Protein AF-X1LHQ4-F1 (afdb_monomer)

Organism: NCBI:txid412755

Solvent-accessible surface area (backbone atoms only — not comparable to full-atom values): 4738 Å² total; per-residue (Å²): 135,54,76,71,56,52,54,52,53,49,40,52,54,44,26,74,64,44,49,49,80,66,68,68,66,71,90,64,48,47,72,66,60,52,49,56,51,50,50,52,52,71,74,32,61,68,59,49,51,52,17,51,53,44,47,53,71,72,57,84,81,51,64,66,58,55,52,53,52,51,54,55,50,53,56,62,69,66,75,116

Mean predicted aligned error: 6.78 Å

Radius of gyration: 19.16 Å; Cα contacts (8 Å, |Δi|>4): 32; chains: 1; bounding box: 52×16×47 Å

pLDDT: mean 90.75, std 9.17, range [51.62, 98.44]

Secondary structure (DSSP, 8-state):
--HHHHHHHHHHHHHHTTSS----SGGG--HHHHHHHHHHHHH-HHHHHHHHHHHHHT--S-HHHHHHHHHHHHHHHT--

Foldseek 3Di:
DDPVVVVQVVLVVLVVLLLDDRQDDDPSHDPVSVVVVVVCCVVDPVSNVVSVVSVVVVCPVCPVVVVVVVVVVVVVVVPD

Sequence (80 aa):
ISQRQHQVINAEEEAKKGFSVNLGLGKQVSKKKILETVENLLENYELRQAMSRKGKQLIDAKGAERIAEIILSSIKNGQG

Structure (mmCIF, N/CA/C/O backbone):
data_AF-X1LHQ4-F1
#
_entry.id   AF-X1LHQ4-F1
#
loop_
_atom_site.group_PDB
_atom_site.id
_atom_site.type_symbol
_atom_site.label_atom_id
_atom_site.label_alt_id
_atom_site.label_comp_id
_atom_site.label_asym_id
_atom_site.label_entity_id
_atom_site.label_seq_id
_atom_site.pdbx_PDB_ins_code
_atom_site.Cartn_x
_atom_site.Cartn_y
_atom_site.Cartn_z
_atom_site.occupancy
_atom_site.B_iso_or_equiv
_atom_site.auth_seq_id
_atom_site.auth_comp_id
_atom_site.auth_asym_id
_atom_site.auth_atom_id
_atom_site.pdbx_PDB_model_num
ATOM 1 N N . ILE A 1 1 ? 21.424 8.013 4.431 1.00 61.72 1 ILE A N 1
ATOM 2 C CA . ILE A 1 1 ? 20.087 7.633 4.955 1.00 61.72 1 ILE A CA 1
ATOM 3 C C . ILE A 1 1 ? 20.102 6.119 5.167 1.00 61.72 1 ILE A C 1
ATOM 5 O O . ILE A 1 1 ? 20.674 5.427 4.334 1.00 61.72 1 ILE A O 1
ATOM 9 N N . SER A 1 2 ? 19.590 5.595 6.286 1.00 86.75 2 SER A N 1
ATOM 10 C CA . SER A 1 2 ? 19.588 4.141 6.543 1.00 86.75 2 SER A CA 1
ATOM 11 C C . SER A 1 2 ? 18.470 3.428 5.769 1.00 86.75 2 SER A C 1
ATOM 13 O O . SER A 1 2 ? 17.444 4.032 5.457 1.00 86.75 2 SER A O 1
ATOM 15 N N . GLN A 1 3 ? 18.617 2.127 5.494 1.00 81.94 3 GLN A N 1
ATOM 16 C CA . GLN A 1 3 ? 17.595 1.324 4.796 1.00 81.94 3 GLN A CA 1
ATOM 17 C C . GLN A 1 3 ? 16.212 1.416 5.469 1.00 81.94 3 GLN A C 1
ATOM 19 O O . GLN A 1 3 ? 15.184 1.494 4.801 1.00 81.94 3 GLN A O 1
ATOM 24 N N . ARG A 1 4 ? 16.191 1.489 6.805 1.00 81.56 4 ARG A N 1
ATOM 25 C CA . ARG A 1 4 ? 14.969 1.648 7.601 1.00 81.56 4 ARG A CA 1
ATOM 26 C C . ARG A 1 4 ? 14.282 2.992 7.353 1.00 81.56 4 ARG A C 1
ATOM 28 O O . ARG A 1 4 ? 13.062 3.046 7.284 1.00 81.56 4 ARG A O 1
ATOM 35 N N . GLN A 1 5 ? 15.055 4.066 7.204 1.00 81.38 5 GLN A N 1
ATOM 36 C CA . GLN A 1 5 ? 14.522 5.392 6.879 1.00 81.38 5 GLN A CA 1
ATOM 37 C C . GLN A 1 5 ? 13.953 5.432 5.452 1.00 81.38 5 GLN A C 1
ATOM 39 O O . GLN A 1 5 ? 12.878 5.990 5.259 1.00 81.38 5 GLN A O 1
ATOM 44 N N . HIS A 1 6 ? 14.604 4.780 4.478 1.00 85.56 6 HIS A N 1
ATOM 45 C CA . HIS A 1 6 ? 14.060 4.651 3.116 1.00 85.56 6 HIS A CA 1
ATOM 46 C C . HIS A 1 6 ? 12.694 3.953 3.100 1.00 85.56 6 HIS A C 1
ATOM 48 O O . HIS A 1 6 ? 11.783 4.411 2.420 1.00 85.56 6 HIS A O 1
ATOM 54 N N . GLN A 1 7 ? 12.529 2.871 3.867 1.00 86.50 7 GLN A N 1
ATOM 55 C CA . GLN A 1 7 ? 11.254 2.146 3.930 1.00 86.50 7 GLN A CA 1
ATO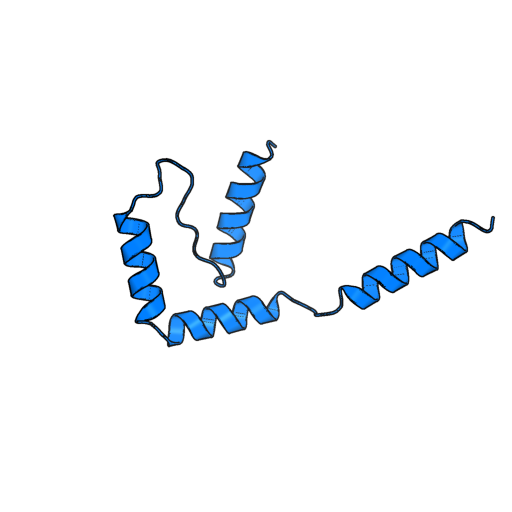M 56 C C . GLN A 1 7 ? 10.116 2.998 4.504 1.00 86.50 7 GLN A C 1
ATOM 58 O O . GLN A 1 7 ? 8.996 2.917 4.010 1.00 86.50 7 GLN A O 1
ATOM 63 N N . VAL A 1 8 ? 10.398 3.832 5.511 1.00 88.19 8 VAL A N 1
ATOM 64 C CA . VAL A 1 8 ? 9.397 4.745 6.089 1.00 88.19 8 VAL A CA 1
ATOM 65 C C . VAL A 1 8 ? 8.967 5.796 5.069 1.00 88.19 8 VAL A C 1
ATOM 67 O O . VAL A 1 8 ? 7.773 5.962 4.843 1.00 88.19 8 VAL A O 1
ATOM 70 N N . ILE A 1 9 ? 9.932 6.447 4.413 1.00 89.38 9 ILE A N 1
ATOM 71 C CA . ILE A 1 9 ? 9.658 7.478 3.402 1.00 89.38 9 ILE A CA 1
ATOM 72 C C . ILE A 1 9 ? 8.844 6.890 2.247 1.00 89.38 9 ILE A C 1
ATOM 74 O O . ILE A 1 9 ? 7.831 7.460 1.852 1.00 89.38 9 ILE A O 1
ATOM 78 N N . ASN A 1 10 ? 9.239 5.719 1.739 1.00 89.38 10 ASN A N 1
ATOM 79 C CA . ASN A 1 10 ? 8.503 5.061 0.663 1.00 89.38 10 ASN A CA 1
ATOM 80 C C . ASN A 1 10 ? 7.067 4.739 1.089 1.00 89.38 10 ASN A C 1
ATOM 82 O O . ASN A 1 10 ? 6.140 5.077 0.364 1.00 89.38 10 ASN A O 1
ATOM 86 N N . ALA A 1 11 ? 6.860 4.169 2.280 1.00 91.00 11 ALA A N 1
ATOM 87 C CA . ALA A 1 11 ? 5.520 3.836 2.763 1.00 91.00 11 ALA A CA 1
ATOM 88 C C . ALA A 1 11 ? 4.611 5.075 2.887 1.00 91.00 11 ALA A C 1
ATOM 90 O O . ALA A 1 11 ? 3.418 5.006 2.588 1.00 91.00 11 ALA A O 1
ATOM 91 N N . GLU A 1 12 ? 5.156 6.218 3.311 1.00 92.25 12 GLU A N 1
ATOM 92 C CA . GLU A 1 12 ? 4.426 7.490 3.351 1.00 92.25 12 GLU A CA 1
ATOM 93 C C . GLU A 1 12 ? 4.067 7.995 1.950 1.00 92.25 12 GLU A C 1
ATOM 95 O O . GLU A 1 12 ? 2.919 8.368 1.707 1.00 92.25 12 GLU A O 1
ATOM 100 N N . GLU A 1 13 ? 5.014 7.974 1.014 1.00 92.88 13 GLU A N 1
ATOM 101 C CA . GLU A 1 13 ? 4.788 8.422 -0.362 1.00 92.88 13 GLU A CA 1
ATOM 102 C C . GLU A 1 13 ? 3.803 7.525 -1.123 1.00 92.88 13 GLU A C 1
ATOM 104 O O . GLU A 1 13 ? 2.948 8.008 -1.868 1.00 92.88 13 GLU A O 1
ATOM 109 N N . GLU A 1 14 ? 3.866 6.213 -0.919 1.00 91.31 14 GLU A N 1
ATOM 110 C CA . GLU A 1 14 ? 2.919 5.259 -1.499 1.00 91.31 14 GLU A CA 1
ATOM 111 C C . GLU A 1 14 ? 1.502 5.461 -0.943 1.00 91.31 14 GLU A C 1
ATOM 113 O O . GLU A 1 14 ? 0.529 5.480 -1.704 1.00 91.31 14 GLU A O 1
ATOM 118 N N . ALA A 1 15 ? 1.380 5.710 0.365 1.00 94.19 15 ALA A N 1
ATOM 119 C CA . ALA A 1 15 ? 0.091 5.999 0.983 1.00 94.19 15 ALA A CA 1
ATOM 120 C C . ALA A 1 15 ? -0.500 7.328 0.487 1.00 94.19 15 ALA A C 1
ATOM 122 O O . ALA A 1 15 ? -1.694 7.392 0.193 1.00 94.19 15 ALA A O 1
ATOM 123 N N . LYS A 1 16 ? 0.325 8.371 0.295 1.00 93.81 16 LYS A N 1
ATOM 124 C CA . LYS A 1 16 ? -0.104 9.646 -0.321 1.00 93.81 16 LYS A CA 1
ATOM 125 C C . LYS A 1 16 ? -0.636 9.455 -1.740 1.00 93.81 16 LYS A C 1
ATOM 127 O O . LYS A 1 16 ? -1.614 10.091 -2.128 1.00 93.81 16 LYS A O 1
ATOM 132 N N . LYS A 1 17 ? -0.029 8.548 -2.50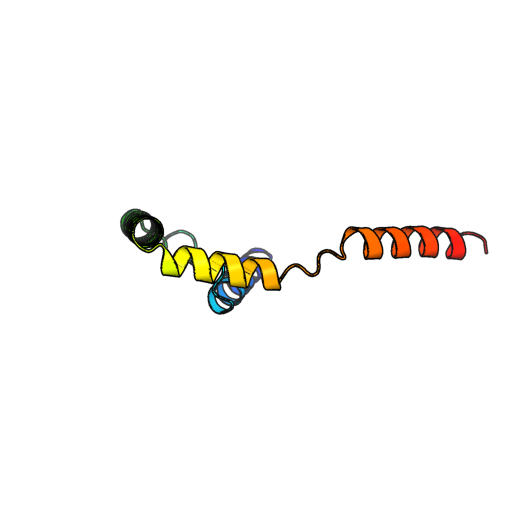9 1.00 93.31 17 LYS A N 1
ATOM 133 C CA . LYS A 1 17 ? -0.503 8.167 -3.849 1.00 93.31 17 LYS A CA 1
ATOM 134 C C . LYS A 1 17 ? -1.812 7.372 -3.808 1.00 93.31 17 LYS A C 1
ATOM 136 O O . LYS A 1 17 ? -2.457 7.220 -4.840 1.00 93.31 17 LYS A O 1
ATOM 141 N N . GLY A 1 18 ? -2.249 6.916 -2.633 1.00 94.19 18 GLY A N 1
ATOM 142 C CA . GLY A 1 18 ? -3.599 6.414 -2.384 1.00 94.19 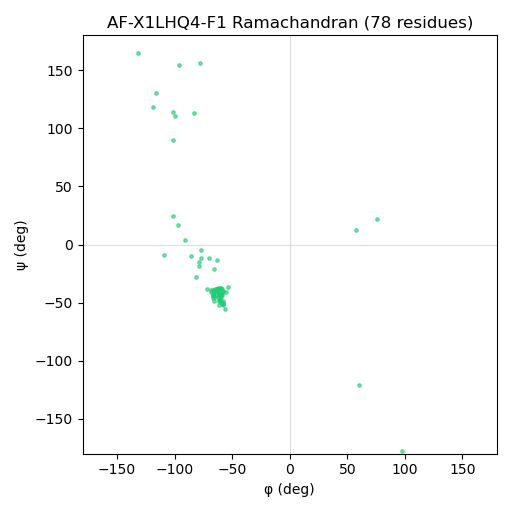18 GLY A CA 1
ATOM 143 C C . GLY A 1 18 ? -3.877 5.020 -2.934 1.00 94.19 18 GLY A C 1
ATOM 144 O O . GLY A 1 18 ? -5.038 4.699 -3.172 1.00 94.19 18 GLY A O 1
ATOM 145 N N . PHE A 1 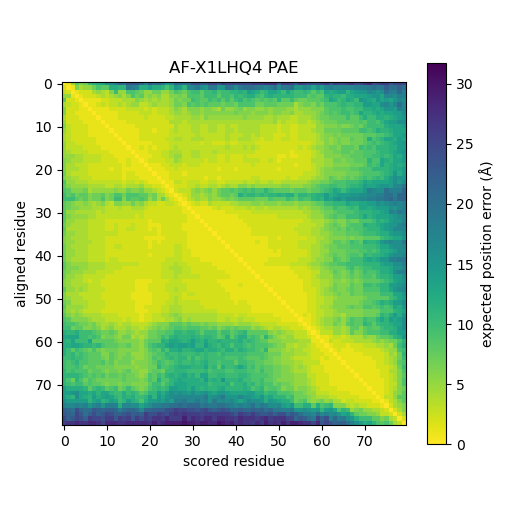19 ? -2.840 4.216 -3.168 1.00 94.19 19 PHE A N 1
ATOM 146 C CA . PHE A 1 19 ? -2.963 2.802 -3.541 1.00 94.19 19 PHE A CA 1
ATOM 147 C C . PHE A 1 19 ? -2.523 1.851 -2.417 1.00 94.19 19 PHE A C 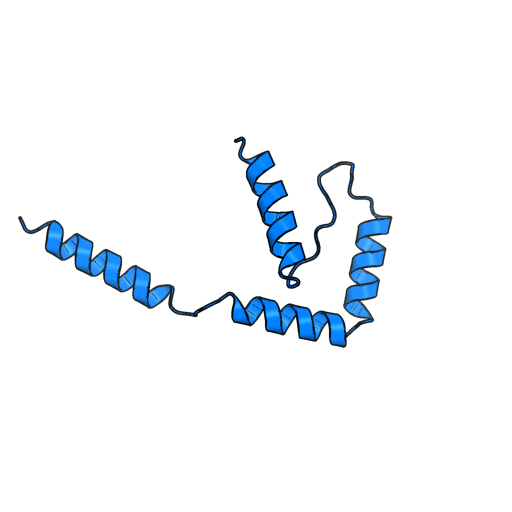1
ATOM 149 O O . PHE A 1 19 ? -2.748 0.647 -2.515 1.00 94.19 19 PHE A O 1
ATOM 156 N N . SER A 1 20 ? -1.931 2.382 -1.343 1.00 95.25 20 SER A N 1
ATOM 157 C CA . SER A 1 20 ? -1.560 1.651 -0.130 1.00 95.25 20 SER A CA 1
ATOM 158 C C . SER A 1 20 ? -2.024 2.403 1.124 1.00 95.25 20 SER A C 1
ATOM 160 O O . SER A 1 20 ? -2.400 3.575 1.061 1.00 95.25 20 SER A O 1
ATOM 162 N N . VAL A 1 21 ? -2.026 1.717 2.270 1.00 95.62 21 VAL A N 1
ATOM 163 C CA . VAL A 1 21 ? -2.326 2.311 3.579 1.00 95.62 21 VAL A CA 1
ATOM 164 C C . VAL A 1 21 ? -1.106 2.143 4.476 1.00 95.62 21 VAL A C 1
ATOM 166 O O . VAL A 1 21 ? -0.705 1.021 4.781 1.00 95.62 21 VAL A O 1
ATOM 169 N N . ASN A 1 22 ? -0.518 3.254 4.919 1.00 94.81 22 ASN A N 1
ATOM 170 C CA . ASN A 1 22 ? 0.595 3.227 5.862 1.00 94.81 22 ASN A CA 1
ATOM 171 C C . ASN A 1 22 ? 0.072 3.098 7.302 1.00 94.81 22 ASN A C 1
ATOM 173 O O . ASN A 1 22 ? -0.549 4.013 7.845 1.00 94.81 22 ASN A O 1
ATOM 177 N N . LEU A 1 23 ? 0.348 1.960 7.941 1.00 94.62 23 LEU A N 1
ATOM 178 C CA . LEU A 1 23 ? -0.055 1.699 9.325 1.00 94.62 23 LEU A CA 1
ATOM 179 C C . LEU A 1 23 ? 0.938 2.231 10.371 1.00 94.62 23 LEU A C 1
ATOM 181 O O . LEU A 1 23 ? 0.586 2.284 11.553 1.00 94.62 23 LEU A O 1
ATOM 185 N N . GLY A 1 24 ? 2.124 2.681 9.963 1.00 91.12 24 GLY A N 1
ATOM 186 C CA . GLY A 1 24 ? 3.238 3.050 10.839 1.00 91.12 24 GLY A CA 1
ATOM 187 C C . GLY A 1 24 ? 4.266 1.924 10.992 1.00 91.12 24 GLY A C 1
ATOM 188 O O . GLY A 1 24 ? 4.145 0.862 10.381 1.00 91.12 24 GLY A O 1
ATOM 189 N N . LEU A 1 25 ? 5.297 2.147 11.816 1.00 89.62 25 LEU A N 1
ATOM 190 C CA . LEU A 1 25 ? 6.423 1.215 11.965 1.00 89.62 25 LEU A CA 1
ATOM 191 C C . LEU A 1 25 ? 6.525 0.624 13.381 1.00 89.62 25 LEU A C 1
ATOM 193 O O . LEU A 1 25 ? 6.585 1.341 14.382 1.00 89.62 25 LEU A O 1
ATOM 197 N N . GLY A 1 26 ? 6.643 -0.704 13.465 1.00 85.62 26 GLY A N 1
ATOM 198 C CA . GLY A 1 26 ? 6.946 -1.420 14.708 1.00 85.62 26 GLY A CA 1
ATOM 199 C C . GLY A 1 26 ? 5.900 -1.182 15.799 1.00 85.62 26 GLY A C 1
ATOM 200 O O . GLY A 1 26 ? 4.722 -1.457 15.603 1.00 85.62 26 GLY A O 1
ATOM 201 N N . LYS A 1 27 ? 6.324 -0.645 16.952 1.00 84.12 27 LYS A N 1
ATOM 202 C CA . LYS A 1 27 ? 5.447 -0.410 18.117 1.00 84.12 27 LYS A CA 1
ATOM 203 C C . LYS A 1 27 ? 4.310 0.592 17.859 1.00 84.12 27 LYS A C 1
ATOM 205 O O . LYS A 1 27 ? 3.396 0.675 18.669 1.00 84.12 27 LYS A O 1
ATOM 210 N N . GLN A 1 28 ? 4.357 1.340 16.756 1.00 82.06 28 GLN A N 1
ATOM 211 C CA . GLN A 1 28 ? 3.286 2.256 16.349 1.00 82.06 28 GLN A CA 1
ATOM 212 C C . GLN A 1 28 ? 2.081 1.528 15.726 1.00 82.06 28 GLN A C 1
ATOM 214 O O . GLN A 1 28 ? 1.029 2.136 15.530 1.00 82.06 28 GLN A O 1
ATOM 219 N N . VAL A 1 29 ? 2.220 0.235 15.414 1.00 92.75 29 VAL A N 1
ATOM 220 C CA . VAL A 1 29 ? 1.159 -0.587 14.831 1.00 92.75 29 VAL A CA 1
ATOM 221 C C . VAL A 1 29 ? 0.541 -1.457 15.919 1.00 92.75 29 VAL A C 1
ATOM 223 O O . VAL A 1 29 ? 1.189 -2.347 16.469 1.00 92.75 29 VAL A O 1
ATOM 226 N N . SER A 1 30 ? -0.729 -1.207 16.234 1.00 94.25 30 SER A N 1
ATOM 227 C CA . SER A 1 30 ? -1.501 -2.033 17.163 1.00 94.25 30 SER A CA 1
ATOM 228 C C . SER A 1 30 ? -2.349 -3.061 16.409 1.00 94.25 30 SER A C 1
ATOM 230 O O . SER A 1 30 ? -2.753 -2.832 15.268 1.00 94.25 30 SER A O 1
ATOM 232 N N . LYS A 1 31 ? -2.681 -4.181 17.067 1.00 95.69 31 LYS A N 1
ATOM 233 C CA . LYS A 1 31 ? -3.629 -5.172 16.520 1.00 95.69 31 LYS A CA 1
ATOM 234 C C . LYS A 1 31 ? -4.973 -4.533 16.165 1.00 95.69 31 LYS A C 1
ATOM 236 O O . LYS A 1 31 ? -5.521 -4.824 15.111 1.00 95.69 31 LYS A O 1
ATOM 241 N N . LYS A 1 32 ? -5.453 -3.624 17.021 1.00 95.75 32 LYS A N 1
ATOM 242 C CA . LYS A 1 32 ? -6.685 -2.858 16.808 1.00 95.75 32 LYS A CA 1
ATOM 243 C C . LYS A 1 32 ? -6.624 -2.046 15.510 1.00 95.75 32 LYS A C 1
ATOM 245 O O . LYS A 1 32 ? -7.515 -2.172 14.687 1.00 95.75 32 LYS A O 1
ATOM 250 N N . LYS A 1 33 ? -5.530 -1.311 15.280 1.00 95.62 33 LYS A N 1
ATOM 251 C CA . LYS A 1 33 ? -5.350 -0.509 14.061 1.00 95.62 33 LYS A CA 1
ATOM 252 C C . LYS A 1 33 ? -5.331 -1.370 12.794 1.00 95.62 33 LYS A C 1
ATOM 254 O O . LYS A 1 33 ? -5.882 -0.963 11.775 1.00 95.62 33 LYS A O 1
ATOM 259 N N . ILE A 1 34 ? -4.694 -2.544 12.851 1.00 96.75 34 ILE A N 1
ATOM 260 C CA . ILE A 1 34 ? -4.705 -3.505 11.737 1.00 96.75 34 ILE A CA 1
ATOM 261 C C . ILE A 1 34 ? -6.139 -3.960 11.463 1.00 96.75 34 ILE A C 1
ATOM 263 O O . ILE A 1 34 ? -6.581 -3.866 10.323 1.00 96.75 34 ILE A O 1
ATOM 267 N N . LEU A 1 35 ? -6.853 -4.413 12.500 1.00 98.00 35 LEU A N 1
ATOM 268 C CA . LEU A 1 35 ? -8.227 -4.900 12.387 1.00 98.00 35 LEU A CA 1
ATOM 269 C C . LEU A 1 35 ? -9.146 -3.842 11.767 1.00 98.00 35 LEU A C 1
ATOM 271 O O . LEU A 1 35 ? -9.708 -4.093 10.709 1.00 98.00 35 LEU A O 1
ATOM 275 N N . GLU A 1 36 ? -9.194 -2.642 12.347 1.00 97.56 36 GLU A N 1
ATOM 276 C CA . GLU A 1 36 ? -10.050 -1.544 11.874 1.00 97.56 36 GLU A CA 1
ATOM 277 C C . GLU A 1 36 ? -9.736 -1.155 10.422 1.00 97.56 36 GLU A C 1
ATOM 279 O O . GLU A 1 36 ? -10.633 -0.876 9.628 1.00 97.56 36 GLU A O 1
ATOM 284 N N . THR A 1 37 ? -8.452 -1.158 10.043 1.00 97.50 37 THR A N 1
ATOM 285 C CA . THR A 1 37 ? -8.063 -0.861 8.658 1.00 97.50 37 THR A CA 1
ATOM 286 C C . THR A 1 37 ? -8.554 -1.945 7.704 1.00 97.50 37 THR A C 1
ATOM 288 O O . THR A 1 37 ? -9.050 -1.630 6.623 1.00 97.50 37 THR A O 1
ATOM 291 N N . VAL A 1 38 ? -8.406 -3.218 8.081 1.00 97.88 38 VAL A N 1
ATOM 292 C CA . VAL A 1 38 ? -8.846 -4.350 7.260 1.00 97.88 38 VAL A CA 1
ATOM 293 C C . VAL A 1 38 ? -10.369 -4.372 7.142 1.00 97.88 38 VAL A C 1
ATOM 295 O O . VAL A 1 38 ? -10.868 -4.527 6.032 1.00 97.88 38 VAL A O 1
ATOM 298 N N . GLU A 1 39 ? -11.101 -4.158 8.234 1.00 98.44 39 GLU A N 1
ATOM 299 C CA . GLU A 1 39 ? -12.568 -4.074 8.239 1.00 98.44 39 GLU A CA 1
ATOM 300 C C . GLU A 1 39 ? -13.056 -2.961 7.308 1.00 98.44 39 GLU A C 1
ATOM 302 O O . GLU A 1 39 ? -13.809 -3.233 6.375 1.00 98.44 39 GLU A O 1
ATOM 307 N N . ASN A 1 40 ? -12.522 -1.744 7.445 1.00 97.94 40 ASN A N 1
ATOM 308 C CA . ASN A 1 40 ? -12.860 -0.640 6.546 1.00 97.94 40 ASN A CA 1
ATOM 309 C C . ASN A 1 40 ? -12.551 -0.974 5.076 1.00 97.94 40 ASN A C 1
ATOM 311 O O . ASN A 1 40 ? -13.337 -0.659 4.184 1.00 97.94 40 ASN A O 1
ATOM 315 N N . LEU A 1 41 ? -11.424 -1.640 4.799 1.00 98.06 41 LEU A N 1
ATOM 316 C CA . LEU A 1 41 ? -11.112 -2.085 3.442 1.00 98.06 41 LEU A CA 1
ATOM 317 C C . LEU A 1 41 ? -12.095 -3.139 2.939 1.00 98.06 41 LEU A C 1
ATOM 319 O O . LEU A 1 41 ? -12.428 -3.088 1.763 1.00 98.06 41 LEU A O 1
ATOM 323 N N . LEU A 1 42 ? -12.556 -4.080 3.766 1.00 98.12 42 LEU A N 1
ATOM 324 C CA . LEU A 1 42 ? -13.508 -5.128 3.376 1.00 98.12 42 LEU A CA 1
ATOM 325 C C . LEU A 1 42 ? -14.918 -4.575 3.147 1.00 98.12 42 LEU A C 1
ATOM 327 O O . LEU A 1 42 ? -15.583 -4.963 2.182 1.00 98.12 42 LEU A O 1
ATOM 331 N N . GLU A 1 43 ? -15.342 -3.623 3.967 1.00 98.38 43 GLU A N 1
ATOM 332 C CA . GLU A 1 43 ? -16.681 -3.033 3.913 1.00 98.38 43 GLU A CA 1
ATOM 333 C C . GLU A 1 43 ? -16.801 -1.946 2.836 1.00 98.38 43 GLU A C 1
ATOM 335 O O . GLU A 1 43 ? -17.864 -1.769 2.244 1.00 98.38 43 GLU A O 1
ATOM 340 N N . ASN A 1 44 ? -15.705 -1.260 2.496 1.00 98.25 44 ASN A N 1
ATOM 341 C CA . ASN A 1 44 ? -15.729 -0.143 1.555 1.00 98.25 44 ASN A CA 1
ATOM 342 C C . ASN A 1 44 ? -15.234 -0.537 0.152 1.00 98.25 44 ASN A C 1
ATOM 344 O O . ASN A 1 44 ? -14.047 -0.440 -0.177 1.00 98.25 44 ASN A O 1
ATOM 348 N N . TYR A 1 45 ? -16.161 -0.974 -0.704 1.00 98.00 45 TYR A N 1
ATOM 349 C CA . TYR A 1 45 ? -15.854 -1.341 -2.090 1.00 98.00 45 TYR A CA 1
ATOM 350 C C . TYR A 1 45 ? -15.289 -0.175 -2.915 1.00 98.00 45 TYR A C 1
ATOM 352 O O . TYR A 1 45 ? -14.307 -0.363 -3.635 1.00 98.00 45 TYR A O 1
ATOM 360 N N . GLU A 1 46 ? -15.860 1.023 -2.784 1.00 98.12 46 GLU A N 1
ATOM 361 C CA . GLU A 1 46 ? -15.431 2.209 -3.535 1.00 98.12 46 GLU A CA 1
ATOM 362 C C . GLU A 1 46 ? -13.983 2.586 -3.211 1.00 98.12 46 GLU A C 1
ATOM 364 O O . GLU A 1 46 ? -13.186 2.862 -4.112 1.00 98.12 46 GLU A O 1
ATOM 369 N N . LEU A 1 47 ? -13.595 2.493 -1.935 1.00 97.50 47 LEU A N 1
ATOM 370 C CA . LEU A 1 47 ? -12.210 2.671 -1.510 1.00 97.50 47 LEU A CA 1
ATOM 371 C C . LEU A 1 47 ? -11.285 1.655 -2.192 1.00 97.50 47 LEU A C 1
ATOM 373 O O . LEU A 1 47 ? -10.285 2.050 -2.797 1.00 97.50 47 LEU A O 1
ATOM 377 N N . ARG A 1 48 ? -11.626 0.357 -2.158 1.00 97.56 48 ARG A N 1
ATOM 378 C CA . ARG A 1 48 ? -10.820 -0.685 -2.823 1.00 97.56 48 ARG A CA 1
ATOM 379 C C . ARG A 1 48 ? -10.705 -0.441 -4.325 1.00 97.56 48 ARG A C 1
ATOM 381 O O . ARG A 1 48 ? -9.626 -0.602 -4.899 1.00 97.56 48 ARG A O 1
ATOM 388 N N . GLN A 1 49 ? -11.802 -0.047 -4.967 1.00 97.88 49 GLN A N 1
ATOM 389 C CA . GLN A 1 49 ? -11.828 0.224 -6.399 1.00 97.88 49 GLN A CA 1
ATOM 390 C C . GLN A 1 49 ? -10.935 1.425 -6.749 1.00 97.88 49 GLN A C 1
ATOM 392 O O . GLN A 1 49 ? -10.128 1.338 -7.680 1.00 97.88 49 GLN A O 1
ATOM 397 N N . ALA A 1 50 ? -11.017 2.515 -5.983 1.00 96.81 50 ALA A N 1
ATOM 398 C CA . ALA A 1 50 ? -10.177 3.695 -6.160 1.00 96.81 50 ALA A CA 1
ATOM 399 C C . ALA A 1 50 ? -8.686 3.377 -5.959 1.00 96.81 50 ALA A C 1
ATOM 401 O O . ALA A 1 50 ? -7.864 3.756 -6.798 1.00 96.81 50 ALA A O 1
ATOM 402 N N . MET A 1 51 ? -8.338 2.629 -4.905 1.00 96.44 51 MET A N 1
ATOM 403 C CA . MET A 1 51 ? -6.965 2.175 -4.652 1.00 96.44 51 MET A CA 1
ATOM 404 C C . MET A 1 51 ? -6.433 1.318 -5.807 1.00 96.44 51 MET A C 1
ATOM 406 O O . MET A 1 51 ? -5.324 1.549 -6.288 1.00 96.44 51 MET A O 1
ATOM 410 N N . SER A 1 52 ? -7.239 0.376 -6.309 1.00 95.62 52 SER A N 1
ATOM 411 C CA . SER A 1 52 ? -6.862 -0.480 -7.441 1.00 95.62 52 SER A CA 1
ATOM 412 C C . SER A 1 52 ? -6.604 0.329 -8.716 1.00 95.62 52 SER A C 1
ATOM 414 O O . SER A 1 52 ? -5.604 0.102 -9.400 1.00 95.62 52 SER A O 1
ATOM 416 N N . ARG A 1 53 ? -7.464 1.310 -9.027 1.00 94.81 53 ARG A N 1
ATOM 417 C CA . ARG A 1 53 ? -7.284 2.203 -10.185 1.00 94.81 53 ARG A CA 1
ATOM 418 C C . ARG A 1 53 ? -5.993 3.019 -10.074 1.00 94.81 53 ARG A C 1
ATOM 420 O O . ARG A 1 53 ? -5.220 3.038 -11.028 1.00 94.81 53 ARG A O 1
ATOM 427 N N . LYS A 1 54 ? -5.735 3.630 -8.913 1.00 94.25 54 LYS A N 1
ATOM 428 C CA . LYS A 1 54 ? -4.509 4.408 -8.653 1.00 94.25 54 LYS A CA 1
ATOM 429 C C . LYS A 1 54 ? -3.249 3.547 -8.758 1.00 94.25 54 LYS A C 1
ATOM 431 O O . LYS A 1 54 ? -2.279 3.957 -9.386 1.00 94.25 54 LYS A O 1
ATOM 436 N N . GLY A 1 55 ? -3.282 2.331 -8.212 1.00 91.31 55 GLY A N 1
ATOM 437 C CA . GLY A 1 55 ? -2.174 1.380 -8.315 1.00 91.31 55 GLY A CA 1
ATOM 438 C C . GLY A 1 55 ? -1.867 0.987 -9.762 1.00 91.31 55 GLY A C 1
ATOM 439 O O . GLY A 1 55 ? -0.708 0.983 -10.167 1.00 91.31 55 GLY A O 1
ATOM 440 N N . LYS A 1 56 ? -2.900 0.731 -10.576 1.00 89.88 56 L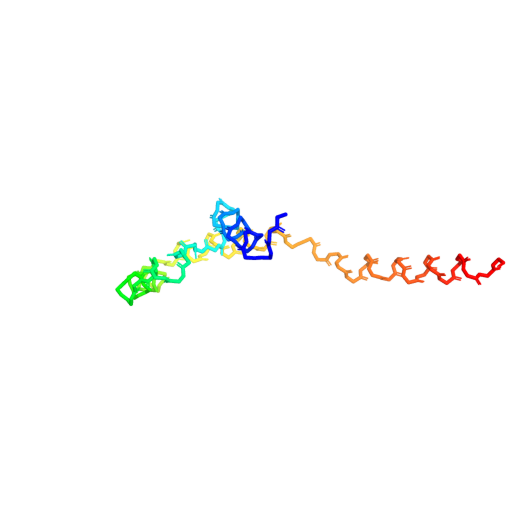YS A N 1
ATOM 441 C CA . LYS A 1 56 ? -2.726 0.412 -12.004 1.00 89.88 56 LYS A CA 1
ATOM 442 C C . LYS A 1 56 ? -2.080 1.551 -12.791 1.00 89.88 56 LYS A C 1
ATOM 444 O O . LYS A 1 56 ? -1.259 1.281 -13.654 1.00 89.88 56 LYS A O 1
ATOM 449 N N . GLN A 1 57 ? -2.414 2.804 -12.484 1.00 88.19 57 GLN A N 1
ATOM 450 C CA . GLN A 1 57 ? -1.847 3.975 -13.167 1.00 88.19 57 GLN A CA 1
ATOM 451 C C . GLN A 1 57 ? -0.342 4.162 -12.928 1.00 88.19 57 GLN A C 1
ATOM 453 O O . GLN A 1 57 ? 0.315 4.833 -13.717 1.00 88.19 57 GLN A O 1
ATOM 458 N N . LEU A 1 58 ? 0.213 3.583 -11.860 1.00 84.94 58 LEU A N 1
ATOM 459 C CA . LEU A 1 58 ? 1.646 3.674 -11.563 1.00 84.94 58 LEU A CA 1
ATOM 460 C C . LEU A 1 58 ? 2.502 2.720 -12.397 1.00 84.94 58 LEU A C 1
ATOM 462 O O . LEU A 1 58 ? 3.714 2.908 -12.475 1.00 84.94 58 LEU A O 1
ATOM 466 N N . ILE A 1 59 ? 1.894 1.695 -12.992 1.00 81.56 59 ILE A N 1
ATOM 467 C CA . ILE A 1 59 ? 2.600 0.699 -13.790 1.00 81.56 59 ILE A CA 1
ATOM 468 C C . ILE A 1 59 ? 2.418 1.057 -15.263 1.00 81.56 59 ILE A C 1
ATOM 470 O O . ILE A 1 59 ? 1.339 0.902 -15.823 1.00 81.56 59 ILE A O 1
ATOM 474 N N . ASP A 1 60 ? 3.496 1.493 -15.909 1.00 83.62 60 ASP A N 1
ATOM 475 C CA . ASP A 1 60 ? 3.505 1.803 -17.346 1.00 83.62 60 ASP A CA 1
ATOM 476 C C . ASP A 1 60 ? 3.566 0.559 -18.251 1.00 83.62 60 ASP A C 1
ATOM 478 O O . ASP A 1 60 ? 3.508 0.683 -19.470 1.00 83.62 60 ASP A O 1
ATOM 482 N N . ALA A 1 61 ? 3.693 -0.635 -17.661 1.00 83.25 61 ALA A N 1
ATOM 483 C CA . ALA A 1 61 ? 3.822 -1.934 -18.325 1.00 83.25 61 ALA A CA 1
ATOM 484 C C . ALA A 1 61 ? 5.014 -2.067 -19.301 1.00 83.25 61 ALA A C 1
ATOM 486 O O . ALA A 1 61 ? 5.121 -3.068 -20.006 1.00 83.25 61 ALA A O 1
ATOM 487 N N . LYS A 1 62 ? 5.972 -1.130 -19.284 1.00 90.94 62 LYS A N 1
ATOM 488 C CA . LYS A 1 62 ? 7.148 -1.108 -20.181 1.00 90.94 62 LYS A CA 1
ATOM 489 C C . LYS A 1 62 ? 8.413 -1.695 -19.560 1.00 90.94 62 LYS A C 1
ATOM 491 O O . LYS A 1 62 ? 9.528 -1.458 -20.016 1.00 90.94 62 LYS A O 1
ATOM 496 N N . GLY A 1 63 ? 8.265 -2.452 -18.472 1.00 90.06 63 GLY A N 1
ATOM 497 C CA . GLY A 1 63 ? 9.393 -3.070 -17.772 1.00 90.06 63 GLY A CA 1
ATOM 498 C C . GLY A 1 63 ? 10.211 -3.986 -18.683 1.00 90.06 63 GLY A C 1
ATOM 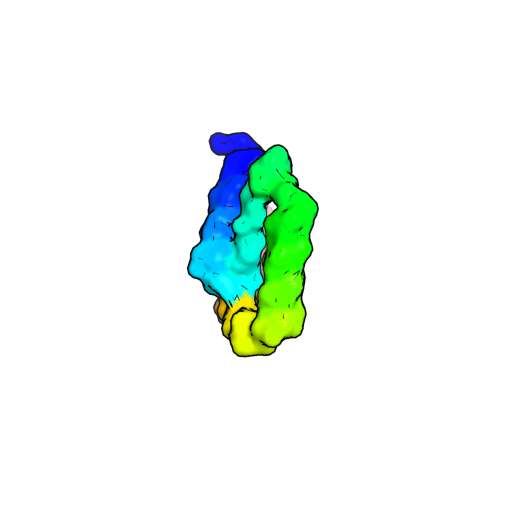499 O O . GLY A 1 63 ? 11.423 -3.828 -18.772 1.00 90.06 63 GLY A O 1
ATOM 500 N N . ALA A 1 64 ? 9.542 -4.894 -19.398 1.00 93.94 64 ALA A N 1
ATOM 501 C CA . ALA A 1 64 ? 10.206 -5.849 -20.285 1.00 93.94 64 ALA A CA 1
ATOM 502 C C . ALA A 1 64 ? 10.926 -5.166 -21.461 1.00 93.94 64 ALA A C 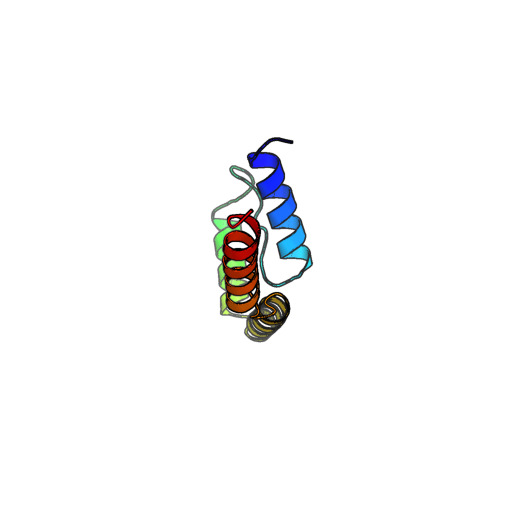1
ATOM 504 O O . ALA A 1 64 ? 12.055 -5.531 -21.770 1.00 93.94 64 ALA A O 1
ATOM 505 N N . GLU A 1 65 ? 10.301 -4.148 -22.063 1.00 95.94 65 GLU A N 1
ATOM 506 C CA . GLU A 1 65 ? 10.881 -3.342 -23.148 1.00 95.94 65 GLU A CA 1
ATOM 507 C C . GLU A 1 65 ? 12.192 -2.678 -22.703 1.00 95.94 65 GLU A C 1
ATOM 509 O O . GLU A 1 65 ? 13.236 -2.918 -23.306 1.00 95.94 65 GLU A O 1
ATOM 514 N N . ARG A 1 66 ? 12.176 -1.963 -21.568 1.00 95.25 66 ARG A N 1
ATOM 515 C CA . ARG A 1 66 ? 13.383 -1.333 -21.003 1.00 95.25 66 ARG A CA 1
ATOM 516 C C . ARG A 1 66 ? 14.498 -2.337 -20.723 1.00 95.25 66 ARG A C 1
ATOM 518 O O . ARG A 1 66 ? 15.663 -2.049 -20.972 1.00 95.25 66 ARG A O 1
ATOM 525 N N . ILE A 1 67 ? 14.163 -3.518 -20.198 1.00 96.25 67 ILE A N 1
ATOM 526 C CA . ILE A 1 67 ? 15.165 -4.561 -19.936 1.00 96.25 67 ILE A CA 1
ATOM 527 C C . ILE A 1 67 ? 15.775 -5.075 -21.245 1.00 96.25 67 ILE A C 1
ATOM 529 O O . ILE A 1 67 ? 16.997 -5.210 -21.327 1.00 96.25 67 ILE A O 1
ATOM 533 N N . ALA A 1 68 ? 14.960 -5.320 -22.273 1.00 96.50 68 ALA A N 1
ATOM 534 C CA . ALA A 1 68 ? 15.450 -5.754 -23.578 1.00 96.50 68 ALA A CA 1
ATOM 535 C C . ALA A 1 68 ? 16.396 -4.714 -24.205 1.00 96.50 68 ALA A C 1
ATOM 537 O O . ALA A 1 68 ? 17.474 -5.075 -24.680 1.00 96.50 68 ALA A O 1
ATOM 538 N N . GLU A 1 69 ? 16.044 -3.426 -24.149 1.00 96.69 69 GLU A N 1
ATOM 539 C CA . GLU A 1 69 ? 16.883 -2.328 -24.647 1.00 96.69 69 GLU A CA 1
ATOM 540 C C . GLU A 1 69 ? 18.245 -2.259 -23.944 1.00 96.69 69 GLU A C 1
ATOM 542 O O . GLU A 1 69 ? 19.274 -2.107 -24.610 1.00 96.69 69 GLU A O 1
ATOM 547 N N . ILE A 1 70 ? 18.271 -2.414 -22.615 1.00 96.25 70 ILE A N 1
ATOM 548 C CA . ILE A 1 70 ? 19.511 -2.422 -21.825 1.00 96.25 70 ILE A CA 1
ATOM 549 C C . ILE A 1 70 ? 20.408 -3.585 -22.260 1.00 96.25 70 ILE A C 1
ATOM 551 O O . ILE A 1 70 ? 21.582 -3.364 -22.552 1.00 96.25 70 ILE A O 1
ATOM 555 N N . ILE A 1 71 ? 19.860 -4.801 -22.369 1.00 96.50 71 ILE A N 1
ATOM 556 C CA . ILE A 1 71 ? 20.622 -5.994 -22.777 1.00 96.50 71 ILE A CA 1
ATOM 557 C C . ILE A 1 71 ? 21.218 -5.805 -24.175 1.00 96.50 71 ILE A C 1
ATOM 559 O O . ILE A 1 71 ? 22.416 -6.012 -24.374 1.00 96.50 71 ILE A O 1
ATOM 563 N N . LEU A 1 72 ? 20.401 -5.378 -25.143 1.00 96.50 72 LEU A N 1
ATOM 564 C CA . LEU A 1 72 ? 20.848 -5.158 -26.519 1.00 96.50 72 LEU A CA 1
ATOM 565 C C . LEU A 1 72 ? 21.926 -4.069 -26.604 1.00 96.50 72 LEU A C 1
ATOM 567 O O . LEU A 1 72 ? 22.885 -4.209 -27.364 1.00 96.50 72 LEU A O 1
ATOM 571 N N . SER A 1 73 ? 21.796 -3.006 -25.809 1.00 95.12 73 SER A N 1
ATOM 572 C CA . SER A 1 73 ? 22.789 -1.929 -25.740 1.00 95.12 73 SER A CA 1
ATOM 573 C C . SER A 1 73 ? 24.102 -2.402 -25.114 1.00 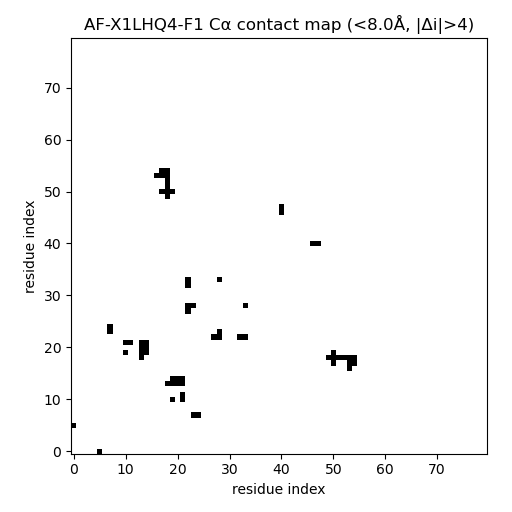95.12 73 SER A C 1
ATOM 575 O O . SER A 1 73 ? 25.174 -2.082 -25.623 1.00 95.12 73 SER A O 1
ATOM 577 N N . SER A 1 74 ? 24.044 -3.217 -24.057 1.00 93.38 74 SER A N 1
ATOM 578 C CA . SER A 1 74 ? 25.235 -3.795 -23.423 1.00 93.38 74 SER A CA 1
ATOM 579 C C . SER A 1 74 ? 26.009 -4.722 -24.361 1.00 93.38 74 SER A C 1
ATOM 581 O O . SER A 1 74 ? 27.236 -4.682 -24.367 1.00 93.38 74 SER A O 1
ATOM 583 N N . ILE A 1 75 ? 25.315 -5.507 -25.191 1.00 92.88 75 ILE A N 1
ATOM 584 C CA . ILE A 1 75 ? 25.958 -6.375 -26.189 1.00 92.88 75 ILE A CA 1
ATOM 585 C C . ILE A 1 75 ? 26.661 -5.539 -27.267 1.00 92.88 75 ILE A C 1
ATOM 587 O O . ILE A 1 75 ? 27.797 -5.839 -27.622 1.00 92.88 75 ILE A O 1
ATOM 591 N N . LYS A 1 76 ? 26.024 -4.466 -27.757 1.00 83.56 76 LYS A N 1
ATOM 592 C CA . LYS A 1 76 ? 26.625 -3.566 -28.759 1.00 83.56 76 LYS A CA 1
ATOM 593 C C . LYS A 1 76 ? 27.875 -2.851 -28.240 1.00 83.56 76 LYS A C 1
ATOM 595 O O . LYS A 1 76 ? 28.836 -2.703 -28.983 1.00 83.56 76 LYS A O 1
ATOM 600 N N . ASN A 1 77 ? 27.877 -2.443 -26.971 1.00 76.06 77 ASN A N 1
ATOM 601 C CA . ASN A 1 77 ? 28.998 -1.720 -26.360 1.00 76.06 77 ASN A CA 1
ATOM 602 C C . ASN A 1 77 ? 30.173 -2.627 -25.949 1.00 76.06 77 ASN A C 1
ATOM 604 O O . ASN A 1 77 ? 31.253 -2.119 -25.672 1.00 76.06 77 ASN A O 1
ATOM 608 N N . GLY A 1 78 ? 29.974 -3.949 -25.892 1.00 63.53 78 GLY A N 1
ATOM 609 C CA . GLY A 1 78 ? 31.018 -4.937 -25.593 1.00 63.53 78 GLY A CA 1
ATOM 610 C C . GLY A 1 78 ? 31.747 -5.499 -26.821 1.00 63.53 78 GLY A C 1
ATOM 611 O O . GLY A 1 78 ? 32.556 -6.407 -26.666 1.00 63.53 78 GLY A O 1
ATOM 612 N N . GLN A 1 79 ? 31.447 -5.006 -28.030 1.00 56.00 79 GLN A N 1
ATOM 613 C CA . GLN A 1 79 ? 32.109 -5.396 -29.288 1.00 56.00 79 GLN A CA 1
ATOM 614 C C . GLN A 1 79 ? 33.152 -4.364 -29.773 1.00 56.00 79 GLN A C 1
ATOM 616 O O . GLN A 1 79 ? 33.434 -4.299 -30.969 1.00 56.00 79 GLN A O 1
ATOM 621 N N . GLY A 1 80 ? 33.704 -3.555 -28.861 1.00 51.62 80 GLY A N 1
ATOM 622 C CA . GLY A 1 80 ? 34.788 -2.598 -29.125 1.00 51.62 80 GLY A CA 1
ATOM 623 C C . GLY A 1 80 ? 36.122 -3.063 -28.565 1.00 51.62 80 GLY A C 1
ATOM 624 O O . GLY A 1 80 ? 36.120 -3.545 -27.411 1.00 51.62 80 GLY A O 1
#